Protein AF-A0A959HMD2-F1 (afdb_monomer)

Structure (mmCIF, N/CA/C/O backbone):
data_AF-A0A959HMD2-F1
#
_entry.id   AF-A0A959HMD2-F1
#
loop_
_atom_site.group_PDB
_atom_site.id
_atom_site.type_symbol
_atom_site.label_atom_id
_atom_site.label_alt_id
_atom_site.label_comp_id
_atom_site.label_asym_id
_atom_site.label_entity_id
_atom_site.label_seq_id
_atom_site.pdbx_PDB_ins_code
_atom_site.Cartn_x
_atom_site.Cartn_y
_atom_site.Cartn_z
_atom_site.occupancy
_atom_site.B_iso_or_equiv
_atom_site.auth_seq_id
_atom_site.auth_comp_id
_atom_site.auth_asym_id
_atom_site.auth_atom_id
_atom_site.pdbx_PDB_model_num
ATOM 1 N N . TYR A 1 1 ? 29.615 3.828 -16.551 1.00 56.06 1 TYR A N 1
ATOM 2 C CA . TYR A 1 1 ? 29.218 2.447 -16.879 1.00 56.06 1 TYR A CA 1
ATOM 3 C C . TYR A 1 1 ? 29.076 2.403 -18.387 1.00 56.06 1 TYR A C 1
ATOM 5 O O . TYR A 1 1 ? 28.406 3.281 -18.910 1.00 56.06 1 TYR A O 1
ATOM 13 N N . GLU A 1 2 ? 29.764 1.489 -19.068 1.00 60.31 2 GLU A N 1
ATOM 14 C CA . GLU A 1 2 ? 29.671 1.303 -20.524 1.00 60.31 2 GLU A CA 1
ATOM 15 C C . GLU A 1 2 ? 29.023 -0.052 -20.798 1.00 60.31 2 GLU A C 1
ATOM 17 O O . GLU A 1 2 ? 29.401 -1.059 -20.191 1.00 60.31 2 GLU A O 1
ATOM 22 N N . TYR A 1 3 ? 28.028 -0.075 -21.684 1.00 64.25 3 TYR A N 1
ATOM 23 C CA . TYR A 1 3 ? 27.424 -1.324 -22.131 1.00 64.25 3 TYR A CA 1
ATOM 24 C C . TYR A 1 3 ? 28.441 -2.123 -22.950 1.00 64.25 3 TYR A C 1
ATOM 26 O O . TYR A 1 3 ? 29.237 -1.567 -23.704 1.00 64.25 3 TYR A O 1
ATOM 34 N N . SER A 1 4 ? 28.425 -3.448 -22.803 1.00 69.75 4 SER A N 1
ATOM 35 C CA . SER A 1 4 ? 29.302 -4.314 -23.588 1.00 69.75 4 SER A CA 1
ATOM 36 C C . SER A 1 4 ? 28.870 -4.305 -25.055 1.00 69.75 4 SER A C 1
ATOM 38 O O . SER A 1 4 ? 27.872 -4.929 -25.409 1.00 69.75 4 SER A O 1
ATOM 40 N N . GLU A 1 5 ? 29.660 -3.663 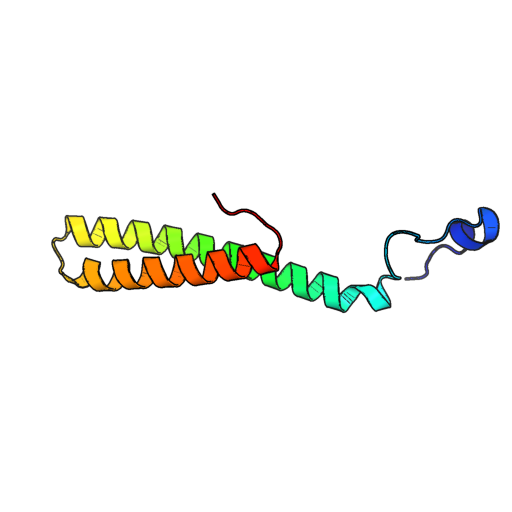-25.917 1.00 66.88 5 GLU A N 1
ATOM 41 C CA . GLU A 1 5 ? 29.413 -3.617 -27.368 1.00 66.88 5 GLU A CA 1
ATOM 42 C C . GLU A 1 5 ? 29.386 -5.008 -28.033 1.00 66.88 5 GLU A C 1
ATOM 44 O O . GLU A 1 5 ? 28.899 -5.166 -29.150 1.00 66.88 5 GLU A O 1
ATOM 49 N N . ASN A 1 6 ? 29.915 -6.038 -27.364 1.00 67.06 6 ASN A N 1
ATOM 50 C CA . ASN A 1 6 ? 30.062 -7.381 -27.926 1.00 67.06 6 ASN A CA 1
ATOM 51 C C . ASN A 1 6 ? 28.733 -8.112 -28.148 1.00 67.06 6 ASN A C 1
ATOM 53 O O . ASN A 1 6 ? 28.679 -8.998 -28.991 1.00 67.06 6 ASN A O 1
ATOM 57 N N . TRP A 1 7 ? 27.673 -7.806 -27.405 1.00 65.81 7 TRP A N 1
ATOM 58 C CA . TRP A 1 7 ? 26.383 -8.477 -27.617 1.00 65.81 7 TRP A CA 1
ATOM 59 C C . TRP A 1 7 ? 25.688 -7.977 -28.883 1.00 65.81 7 TRP A C 1
ATOM 61 O O . TRP A 1 7 ? 25.222 -8.771 -29.697 1.00 65.81 7 TRP A O 1
ATOM 71 N N . GLU A 1 8 ? 25.727 -6.665 -29.077 1.00 66.00 8 GLU A N 1
ATOM 72 C CA . GLU A 1 8 ? 25.135 -5.975 -30.216 1.00 66.00 8 GLU A CA 1
ATOM 73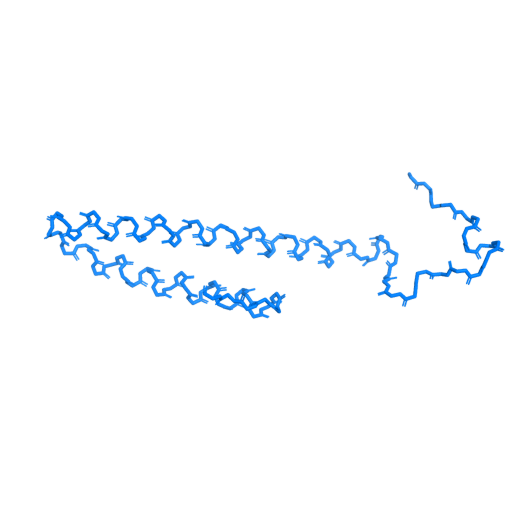 C C . GLU A 1 8 ? 25.966 -6.202 -31.487 1.00 66.00 8 GLU A C 1
ATOM 75 O O . GLU A 1 8 ? 25.471 -6.728 -32.475 1.00 66.00 8 GLU A O 1
ATOM 80 N N . LYS A 1 9 ? 27.276 -5.921 -31.444 1.00 67.62 9 LYS A N 1
ATOM 81 C CA . LYS A 1 9 ? 28.139 -5.962 -32.638 1.00 67.62 9 LYS A CA 1
ATOM 82 C C . LYS A 1 9 ? 28.560 -7.367 -33.069 1.00 67.62 9 LYS A C 1
ATOM 84 O O . LYS A 1 9 ? 28.936 -7.555 -34.222 1.00 67.62 9 LYS A O 1
ATOM 89 N N . ARG A 1 10 ? 28.585 -8.343 -32.152 1.00 64.25 10 ARG A N 1
ATOM 90 C CA . ARG A 1 10 ? 29.130 -9.691 -32.419 1.00 64.25 10 ARG A CA 1
ATOM 91 C C . ARG A 1 10 ? 28.054 -10.750 -32.637 1.00 64.25 10 ARG A C 1
ATOM 93 O O . ARG A 1 10 ? 28.341 -11.750 -33.286 1.00 64.25 10 ARG A O 1
ATOM 100 N N . TRP A 1 11 ? 26.856 -10.542 -32.093 1.00 68.12 11 TRP A N 1
ATOM 101 C CA . TRP A 1 11 ? 25.757 -11.509 -32.156 1.00 68.12 11 TRP A CA 1
ATOM 102 C C . TRP A 1 11 ? 24.461 -10.924 -32.734 1.00 68.12 11 TRP A C 1
ATOM 104 O O . TRP A 1 11 ? 23.511 -11.680 -32.906 1.00 68.12 11 TRP A O 1
ATOM 114 N N . ASP A 1 12 ? 24.427 -9.622 -33.053 1.00 64.00 12 ASP A N 1
ATOM 115 C CA . ASP A 1 12 ? 23.251 -8.906 -33.582 1.00 64.00 12 ASP A CA 1
ATOM 116 C C . ASP A 1 12 ? 22.020 -9.015 -32.655 1.00 64.00 12 ASP A C 1
ATOM 118 O O . ASP A 1 12 ? 20.863 -8.994 -33.078 1.00 64.00 12 ASP A O 1
ATOM 122 N N . ILE A 1 13 ? 22.273 -9.177 -31.348 1.00 67.12 13 ILE A N 1
ATOM 123 C CA . ILE A 1 13 ? 21.237 -9.308 -30.322 1.00 67.12 13 ILE A CA 1
ATOM 124 C C . ILE A 1 13 ? 21.048 -7.951 -29.651 1.00 67.12 13 ILE A C 1
ATOM 126 O O . ILE A 1 13 ? 21.825 -7.552 -28.783 1.00 67.12 13 ILE A O 1
ATOM 130 N N . PHE A 1 14 ? 19.968 -7.274 -30.027 1.00 68.25 14 PHE A N 1
ATOM 131 C CA . PHE A 1 14 ? 19.505 -6.043 -29.392 1.00 68.25 14 PHE A CA 1
ATOM 132 C C . PHE A 1 14 ? 18.481 -6.344 -28.291 1.00 68.25 14 PHE A C 1
ATOM 134 O O . PHE A 1 14 ? 17.827 -7.394 -28.283 1.00 68.25 14 PHE A O 1
ATOM 141 N N . LEU A 1 15 ? 18.283 -5.392 -27.374 1.00 68.75 15 LEU A N 1
ATOM 142 C CA . LEU A 1 15 ? 17.139 -5.417 -26.464 1.00 68.75 15 LEU A CA 1
ATOM 143 C C . LEU A 1 15 ? 15.843 -5.295 -27.282 1.00 68.75 15 LEU A C 1
ATOM 145 O O . LEU A 1 15 ? 15.470 -4.217 -27.729 1.00 68.75 15 LEU A O 1
ATOM 149 N N . SER A 1 16 ? 15.152 -6.414 -27.489 1.00 70.81 16 SER A N 1
ATOM 150 C CA . SER A 1 16 ? 13.931 -6.474 -28.304 1.00 70.81 16 SER A CA 1
ATOM 151 C C . SER A 1 16 ? 12.648 -6.225 -27.507 1.00 70.81 16 SER A C 1
ATOM 153 O O . SER A 1 16 ? 11.624 -5.849 -28.072 1.00 70.81 16 SER A O 1
ATOM 155 N N . SER A 1 17 ? 12.688 -6.430 -26.188 1.00 75.69 17 SER A N 1
ATOM 156 C CA . SER A 1 17 ? 11.521 -6.347 -25.299 1.00 75.69 17 SER A CA 1
ATOM 157 C C . SER A 1 17 ? 11.480 -5.086 -24.429 1.00 75.69 17 SER A C 1
ATOM 159 O O . SER A 1 17 ? 10.448 -4.801 -23.817 1.00 75.69 17 SER A O 1
ATOM 161 N N . GLN A 1 18 ? 12.577 -4.326 -24.354 1.00 71.19 18 GLN A N 1
ATOM 162 C CA . GLN A 1 18 ? 12.695 -3.142 -23.500 1.00 71.19 18 GLN A CA 1
ATOM 163 C C . GLN A 1 18 ? 13.599 -2.076 -24.122 1.00 71.19 18 GLN A C 1
ATOM 165 O O . GLN A 1 18 ? 14.523 -2.395 -24.863 1.00 71.19 18 GLN A O 1
ATOM 170 N N . LYS A 1 19 ? 13.334 -0.808 -23.795 1.00 81.19 19 LYS A N 1
ATOM 171 C CA . LYS A 1 19 ? 14.192 0.315 -24.192 1.00 81.19 19 LYS A CA 1
ATOM 172 C C . LYS A 1 19 ? 15.515 0.292 -23.427 1.00 81.19 19 LYS A C 1
ATOM 174 O O . LYS A 1 19 ? 15.621 -0.365 -22.387 1.00 81.19 19 LYS A O 1
ATOM 179 N N . MET A 1 20 ? 16.490 1.059 -23.911 1.00 82.25 20 MET A N 1
ATOM 180 C CA . MET A 1 20 ? 17.738 1.275 -23.183 1.00 82.25 20 MET A CA 1
ATOM 181 C C . MET A 1 20 ? 17.454 1.873 -21.794 1.00 82.25 20 MET A C 1
ATOM 183 O O . MET A 1 20 ? 16.502 2.644 -21.648 1.00 82.25 20 MET A O 1
ATOM 187 N N . PRO A 1 21 ? 18.247 1.542 -20.759 1.00 76.75 21 PRO A N 1
ATOM 188 C CA . PRO A 1 21 ? 17.977 1.986 -19.390 1.00 76.75 21 PRO A CA 1
ATOM 189 C C . PRO A 1 21 ? 17.853 3.503 -19.225 1.00 76.75 21 PRO A C 1
ATOM 191 O O . PRO A 1 21 ? 16.985 3.949 -18.477 1.00 76.75 21 PRO A O 1
ATOM 194 N N . ASP A 1 22 ? 18.633 4.283 -19.976 1.00 80.06 22 ASP A N 1
ATOM 195 C CA . ASP A 1 22 ? 18.564 5.750 -19.961 1.00 80.06 22 ASP A CA 1
ATOM 196 C C . ASP A 1 22 ? 17.188 6.271 -20.416 1.00 80.06 22 ASP A C 1
ATOM 198 O O . A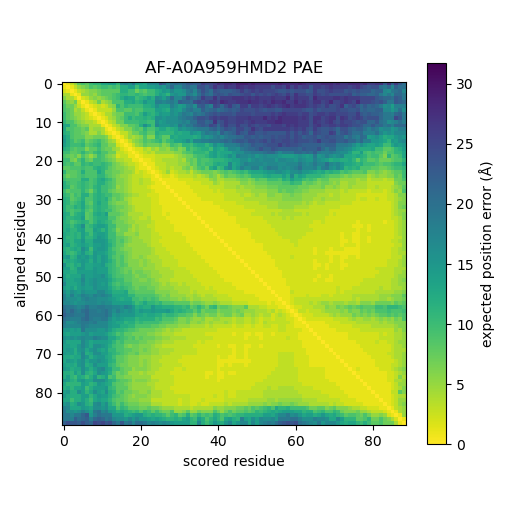SP A 1 22 ? 16.710 7.292 -19.931 1.00 80.06 22 ASP A O 1
ATOM 202 N N . GLU A 1 23 ? 16.498 5.523 -21.281 1.00 80.31 23 GLU A N 1
ATOM 203 C CA . GLU A 1 23 ? 15.147 5.837 -21.757 1.00 80.31 23 GLU A CA 1
ATOM 204 C C . GLU A 1 23 ? 14.040 5.169 -20.923 1.00 80.31 23 GLU A C 1
ATOM 206 O O . GLU A 1 23 ? 12.898 5.633 -20.913 1.00 80.31 23 GLU A O 1
ATOM 211 N N . ASN A 1 24 ? 14.334 4.055 -20.240 1.00 84.50 24 ASN A N 1
ATOM 212 C CA . ASN A 1 24 ? 13.357 3.323 -19.422 1.00 84.50 24 ASN A CA 1
ATOM 213 C C . ASN A 1 24 ? 13.322 3.787 -17.949 1.00 84.50 24 ASN A C 1
ATOM 215 O O . ASN A 1 24 ? 12.368 3.474 -17.232 1.00 84.50 24 ASN A O 1
ATOM 219 N N . PHE A 1 25 ? 14.322 4.551 -17.498 1.00 85.94 25 PHE A N 1
ATOM 220 C CA . PHE A 1 25 ? 14.484 5.002 -16.110 1.00 85.94 25 PHE A CA 1
ATOM 221 C C . PHE A 1 25 ? 13.240 5.700 -15.535 1.00 85.94 25 PHE A C 1
ATOM 223 O O . PHE A 1 25 ? 12.867 5.440 -14.387 1.00 85.94 25 PHE A O 1
ATOM 230 N N . GLU A 1 26 ? 12.575 6.565 -16.306 1.00 87.75 26 GLU A N 1
ATOM 231 C CA . GLU A 1 26 ? 11.404 7.308 -15.819 1.00 87.75 26 GLU A CA 1
ATOM 232 C C . GLU A 1 26 ? 10.240 6.371 -15.487 1.00 87.75 26 GLU A C 1
ATOM 234 O O . GLU A 1 26 ? 9.598 6.485 -14.434 1.00 87.75 26 GLU A O 1
ATOM 239 N N . ARG A 1 27 ? 9.984 5.406 -16.376 1.00 86.69 27 ARG A N 1
ATOM 240 C CA . ARG A 1 27 ? 8.915 4.421 -16.214 1.00 86.69 27 ARG A CA 1
ATOM 241 C C . ARG A 1 27 ? 9.203 3.502 -15.034 1.00 86.69 27 ARG A C 1
ATOM 243 O O . ARG A 1 27 ? 8.312 3.292 -14.207 1.00 86.69 27 ARG A O 1
ATOM 250 N N . ASP A 1 28 ? 10.432 3.010 -14.920 1.00 87.50 28 ASP A N 1
ATOM 251 C CA . ASP A 1 28 ? 10.853 2.152 -13.810 1.00 87.50 28 ASP A CA 1
ATOM 252 C C . ASP A 1 28 ? 10.756 2.884 -12.467 1.00 87.50 28 ASP A C 1
ATOM 254 O O . ASP A 1 28 ? 10.169 2.364 -11.514 1.00 87.50 28 ASP A O 1
ATOM 258 N N . SER A 1 29 ? 11.234 4.129 -12.402 1.00 91.81 29 SER A N 1
ATOM 259 C CA . SER A 1 29 ? 11.156 4.962 -11.196 1.00 91.81 29 SER A CA 1
ATOM 260 C C . SER A 1 29 ? 9.708 5.233 -10.791 1.00 91.81 29 SER A C 1
ATOM 262 O O . SER A 1 29 ? 9.342 5.097 -9.620 1.00 91.81 29 SER A O 1
ATOM 264 N N . THR A 1 30 ? 8.847 5.538 -11.764 1.00 92.12 30 THR A N 1
ATOM 265 C CA . THR A 1 30 ? 7.413 5.745 -11.536 1.00 92.12 30 THR A CA 1
ATOM 266 C C . THR A 1 30 ? 6.757 4.483 -10.978 1.00 92.12 30 THR A C 1
ATOM 268 O O . THR A 1 30 ? 6.024 4.546 -9.986 1.00 92.12 30 THR A O 1
ATOM 271 N N . GLN A 1 31 ? 7.046 3.313 -11.554 1.00 91.50 31 GLN A N 1
ATOM 272 C CA . GLN A 1 31 ? 6.526 2.044 -11.044 1.00 91.50 31 GLN A CA 1
ATOM 273 C C . GLN A 1 31 ? 7.040 1.733 -9.635 1.00 91.50 31 GLN A C 1
ATOM 275 O O . GLN A 1 31 ? 6.260 1.298 -8.783 1.00 91.50 31 GLN A O 1
ATOM 280 N N . ALA A 1 32 ? 8.323 1.973 -9.361 1.00 93.12 32 ALA A N 1
ATOM 281 C CA . ALA A 1 32 ? 8.909 1.761 -8.043 1.00 93.12 32 ALA A CA 1
ATOM 282 C C . ALA A 1 32 ? 8.219 2.628 -6.977 1.00 93.12 32 ALA A C 1
ATOM 284 O O . ALA A 1 32 ? 7.821 2.118 -5.924 1.00 93.12 32 ALA A O 1
ATOM 285 N N . LEU A 1 33 ? 7.985 3.910 -7.277 1.00 95.44 33 LEU A N 1
ATOM 286 C CA . LEU A 1 33 ? 7.266 4.832 -6.394 1.00 95.44 33 LEU A CA 1
ATOM 287 C C . LEU A 1 33 ? 5.823 4.386 -6.144 1.00 95.44 33 LEU A C 1
ATOM 289 O O . LEU A 1 33 ? 5.375 4.366 -4.993 1.00 95.44 33 LEU A O 1
ATOM 293 N N . LYS A 1 34 ? 5.097 3.971 -7.188 1.00 94.31 34 LYS A N 1
ATOM 294 C CA . LYS A 1 34 ? 3.728 3.451 -7.050 1.00 94.31 34 LYS A CA 1
ATOM 295 C C . LYS A 1 34 ? 3.689 2.197 -6.171 1.00 94.31 34 LYS A C 1
ATOM 297 O O . LYS A 1 34 ? 2.889 2.124 -5.239 1.00 94.31 34 LYS A O 1
ATOM 302 N N . ARG A 1 35 ? 4.603 1.241 -6.374 1.00 93.50 35 ARG A N 1
ATOM 303 C CA . ARG A 1 35 ? 4.711 0.029 -5.534 1.00 93.50 35 ARG A CA 1
ATOM 304 C C . ARG A 1 35 ? 5.054 0.365 -4.082 1.00 93.50 35 ARG A C 1
ATOM 306 O O . ARG A 1 35 ? 4.492 -0.230 -3.160 1.00 93.50 35 ARG A O 1
ATOM 313 N N . PHE A 1 36 ? 5.941 1.332 -3.856 1.00 95.81 36 PHE A N 1
ATOM 314 C CA . PHE A 1 36 ? 6.259 1.820 -2.515 1.00 95.81 36 PHE A CA 1
ATOM 315 C C . PHE A 1 36 ? 5.032 2.447 -1.834 1.00 95.81 36 PHE A C 1
ATOM 317 O O . PHE A 1 36 ? 4.713 2.106 -0.691 1.00 95.81 36 PHE A O 1
ATOM 324 N N . LYS A 1 37 ? 4.288 3.297 -2.551 1.00 95.69 37 LYS A N 1
ATOM 325 C CA . LYS A 1 37 ? 3.038 3.902 -2.069 1.00 95.69 37 LYS A CA 1
ATOM 326 C C . LYS A 1 37 ? 1.991 2.836 -1.727 1.00 95.69 37 LYS A C 1
ATOM 328 O O . LYS A 1 37 ? 1.373 2.929 -0.668 1.00 95.69 37 LYS A O 1
ATOM 333 N N . LEU A 1 38 ? 1.857 1.785 -2.539 1.00 94.81 38 LEU A N 1
ATOM 334 C CA . LEU A 1 38 ? 0.950 0.664 -2.270 1.00 94.81 38 LEU A CA 1
ATOM 335 C C . LEU A 1 38 ? 1.314 -0.067 -0.969 1.00 94.81 38 LEU A C 1
ATOM 337 O O . LEU A 1 38 ? 0.451 -0.315 -0.127 1.00 94.81 38 LEU A O 1
ATOM 341 N N . ARG A 1 39 ? 2.605 -0.355 -0.751 1.00 95.31 39 ARG A N 1
ATOM 342 C CA . ARG A 1 39 ? 3.089 -0.947 0.511 1.00 95.31 39 ARG A CA 1
ATOM 343 C C . ARG A 1 39 ? 2.765 -0.060 1.713 1.00 95.31 39 ARG A C 1
ATOM 345 O O . ARG A 1 39 ? 2.343 -0.569 2.752 1.00 95.31 39 ARG A O 1
ATOM 352 N N . LYS A 1 40 ? 2.924 1.259 1.569 1.00 96.88 40 LYS A N 1
ATOM 353 C CA . LYS A 1 40 ? 2.593 2.228 2.619 1.00 96.88 40 LYS A CA 1
ATOM 354 C C . LYS A 1 40 ? 1.094 2.229 2.935 1.00 96.88 40 LYS A C 1
ATOM 356 O O . LYS A 1 40 ? 0.742 2.154 4.108 1.00 96.88 40 LYS A O 1
ATOM 361 N N . LEU A 1 41 ? 0.228 2.232 1.919 1.00 96.31 41 LEU A N 1
ATOM 362 C CA . LEU A 1 41 ? -1.226 2.141 2.101 1.00 96.31 41 LEU A CA 1
ATOM 363 C C . LEU A 1 41 ? -1.627 0.849 2.821 1.00 96.31 41 LEU A C 1
ATOM 365 O O . LEU A 1 41 ? -2.369 0.903 3.796 1.00 96.31 41 LEU A O 1
ATOM 369 N N . ASN A 1 42 ? -1.068 -0.296 2.424 1.00 95.38 42 ASN A N 1
ATOM 370 C CA . ASN A 1 42 ? -1.332 -1.572 3.094 1.00 95.38 42 ASN A CA 1
ATOM 371 C C . ASN A 1 42 ? -0.920 -1.556 4.572 1.00 95.38 42 ASN A C 1
ATOM 373 O O . ASN A 1 42 ? -1.645 -2.072 5.422 1.00 95.38 42 ASN A O 1
ATOM 377 N N . LYS A 1 43 ? 0.220 -0.935 4.900 1.00 97.19 43 LYS A N 1
ATOM 378 C CA . LYS A 1 43 ? 0.637 -0.744 6.295 1.00 97.19 43 LYS A CA 1
ATOM 379 C C . LYS A 1 43 ? -0.360 0.131 7.060 1.00 97.19 43 LYS A C 1
ATOM 381 O O . LYS A 1 43 ? -0.756 -0.244 8.158 1.00 97.19 43 LYS A O 1
ATOM 386 N N . MET A 1 44 ? -0.794 1.249 6.475 1.00 97.50 44 MET A N 1
ATOM 387 C CA . MET A 1 44 ? -1.766 2.149 7.104 1.00 97.50 44 MET A CA 1
ATOM 388 C C . MET A 1 44 ? -3.119 1.470 7.335 1.00 97.50 44 MET A C 1
ATOM 390 O O . MET A 1 44 ? -3.690 1.638 8.404 1.00 97.50 44 MET A O 1
ATOM 394 N N . ILE A 1 45 ? -3.604 0.654 6.393 1.00 97.25 45 ILE A N 1
ATOM 395 C CA . ILE A 1 45 ? -4.849 -0.118 6.554 1.00 97.25 45 ILE A CA 1
ATOM 396 C C . ILE A 1 45 ? -4.739 -1.093 7.731 1.00 97.25 45 ILE A C 1
ATOM 398 O O . ILE A 1 45 ? -5.650 -1.168 8.549 1.00 97.25 45 ILE A O 1
ATOM 402 N N . ARG A 1 46 ? -3.613 -1.809 7.864 1.00 97.25 46 ARG A N 1
ATOM 403 C CA . ARG A 1 46 ? -3.390 -2.724 8.999 1.00 97.25 46 ARG A CA 1
ATOM 404 C C . ARG A 1 46 ? -3.405 -1.983 10.336 1.00 97.25 46 ARG A C 1
ATOM 406 O O . ARG A 1 46 ? -4.120 -2.389 11.246 1.00 97.25 46 ARG A O 1
ATOM 413 N N . GLN A 1 47 ? -2.684 -0.866 10.419 1.00 97.88 47 GLN A N 1
ATOM 414 C CA . GLN A 1 47 ? -2.653 -0.020 11.617 1.00 97.88 47 GLN A CA 1
ATOM 415 C C . GLN A 1 47 ? -4.038 0.561 11.944 1.00 97.88 47 GLN A C 1
ATOM 417 O O . GLN A 1 47 ? -4.443 0.601 13.102 1.00 97.88 47 GLN A O 1
ATOM 422 N N . ASN A 1 48 ? -4.792 0.973 10.923 1.00 97.31 48 ASN A N 1
ATOM 423 C CA . ASN A 1 48 ? -6.157 1.467 11.072 1.00 97.31 48 ASN A CA 1
ATOM 424 C C . ASN A 1 48 ? -7.095 0.374 11.605 1.00 97.31 48 ASN A C 1
ATOM 426 O O . ASN A 1 48 ? -7.873 0.629 12.518 1.00 97.31 48 ASN A O 1
ATOM 430 N N . ALA A 1 49 ? -6.983 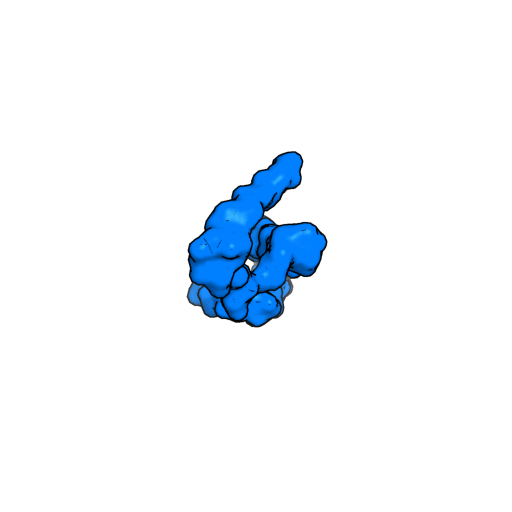-0.855 11.095 1.00 96.44 49 ALA A N 1
ATOM 431 C CA . ALA A 1 49 ? -7.771 -1.991 11.565 1.00 96.44 49 ALA A CA 1
ATOM 432 C C . ALA A 1 49 ? -7.477 -2.341 13.034 1.00 96.44 49 ALA A C 1
ATOM 434 O O . ALA A 1 49 ? -8.404 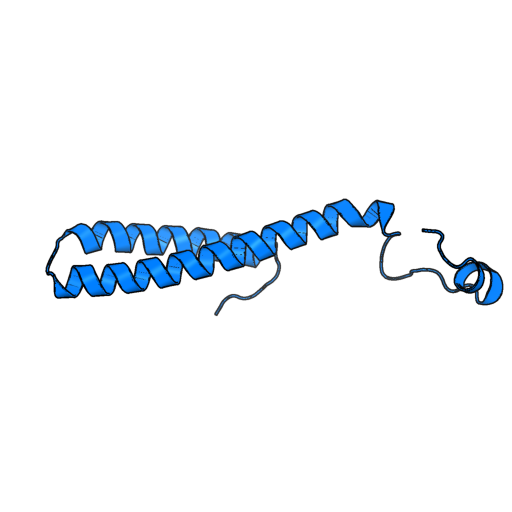-2.608 13.797 1.00 96.44 49 ALA A O 1
ATOM 435 N N . GLU A 1 50 ? -6.209 -2.300 13.454 1.00 97.12 50 GLU A N 1
ATOM 436 C CA . GLU A 1 50 ? -5.832 -2.441 14.869 1.00 97.12 50 GLU A CA 1
ATOM 437 C C . GLU A 1 50 ? -6.450 -1.329 15.723 1.00 97.12 50 GLU A C 1
ATOM 439 O O . GLU A 1 50 ? -7.001 -1.599 16.790 1.00 97.12 50 GLU A O 1
ATOM 444 N N . LYS A 1 51 ? -6.436 -0.087 15.228 1.00 96.31 51 LYS A N 1
ATOM 445 C CA . LYS A 1 51 ? -7.024 1.047 15.942 1.00 96.31 51 LYS A CA 1
ATOM 446 C C . LYS A 1 51 ? -8.543 0.939 16.073 1.00 96.31 51 LYS A C 1
ATOM 448 O O . LYS A 1 51 ? -9.070 1.227 17.142 1.00 96.31 51 LYS A O 1
ATOM 453 N N . ILE A 1 52 ? -9.239 0.472 15.034 1.00 95.69 52 ILE A N 1
ATOM 454 C CA . ILE A 1 52 ? -10.683 0.197 15.087 1.00 95.69 52 ILE A CA 1
ATOM 455 C C . ILE A 1 52 ? -10.987 -0.839 16.173 1.00 95.69 52 ILE A C 1
ATOM 457 O O . ILE A 1 52 ? -11.893 -0.616 16.971 1.00 95.69 52 ILE A O 1
ATOM 461 N N . LYS A 1 53 ? -10.217 -1.936 16.243 1.00 95.44 53 LYS A N 1
ATOM 462 C CA . LYS A 1 53 ? -10.391 -2.964 17.285 1.00 95.44 5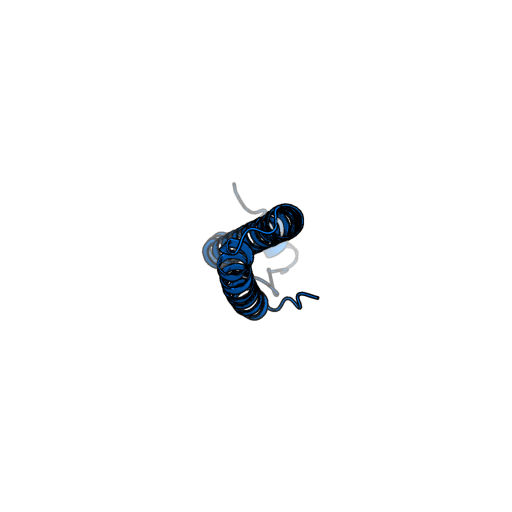3 LYS A CA 1
ATOM 463 C C . LYS A 1 53 ? -10.244 -2.373 18.689 1.00 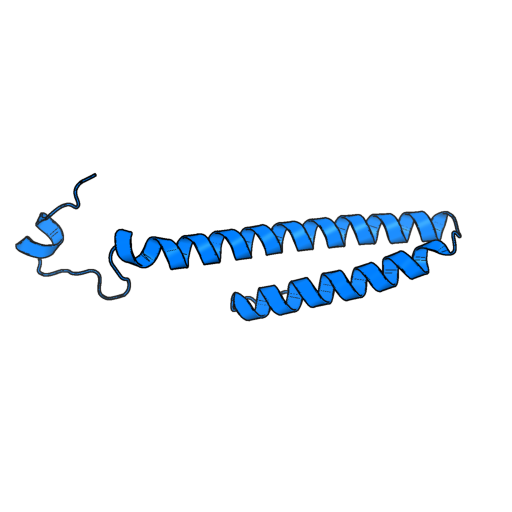95.44 53 LYS A C 1
ATOM 465 O O . LYS A 1 53 ? -11.126 -2.564 19.517 1.00 95.44 53 LYS A O 1
ATOM 470 N N . GLN A 1 54 ? -9.191 -1.587 18.918 1.00 96.06 54 GLN A N 1
ATOM 471 C CA . GLN A 1 54 ? -8.964 -0.916 20.203 1.00 96.06 54 GLN A CA 1
ATOM 472 C C . GLN A 1 54 ? -10.112 0.032 20.579 1.00 96.06 54 GLN A C 1
ATOM 474 O O . GLN A 1 54 ? -10.565 0.031 21.719 1.00 96.06 54 GLN A O 1
ATOM 479 N N . LEU A 1 55 ? -10.597 0.842 19.632 1.00 94.94 55 LEU A N 1
ATOM 480 C CA . LEU A 1 55 ? -11.700 1.779 19.879 1.00 94.94 55 LEU A CA 1
ATOM 481 C C . LEU A 1 55 ? -13.015 1.053 20.177 1.00 94.94 55 LEU A C 1
ATOM 483 O O . LEU A 1 55 ? -13.782 1.502 21.027 1.00 94.94 55 LEU A O 1
ATOM 487 N N . PHE A 1 56 ? -13.247 -0.083 19.516 1.00 92.44 56 PHE A N 1
ATOM 488 C CA . PHE A 1 56 ? -14.409 -0.929 19.760 1.00 92.44 56 PHE A CA 1
ATOM 489 C C . PHE A 1 56 ? -14.381 -1.541 21.169 1.00 92.44 56 PHE A C 1
ATOM 491 O O . PHE A 1 56 ? -15.379 -1.478 21.884 1.00 92.44 56 PHE A O 1
ATOM 498 N N . GLU A 1 57 ? -13.229 -2.059 21.607 1.00 94.50 57 GLU A N 1
ATOM 499 C CA . GLU A 1 57 ? -13.027 -2.557 22.978 1.00 94.50 57 GLU A CA 1
ATOM 500 C C . GLU A 1 57 ? -13.230 -1.455 24.029 1.00 94.50 57 GLU A C 1
ATOM 502 O O . GLU A 1 57 ? -13.822 -1.692 25.081 1.00 94.50 57 GLU A O 1
ATOM 507 N N . GLN A 1 58 ? -12.801 -0.230 23.718 1.00 95.00 58 GLN A N 1
ATOM 508 C CA . GLN A 1 58 ? -12.970 0.949 24.572 1.00 95.00 58 GLN A CA 1
ATOM 509 C C . GLN A 1 58 ? -14.389 1.537 24.536 1.00 95.00 58 GLN A C 1
ATOM 511 O O . GLN A 1 58 ? -14.662 2.482 25.274 1.00 95.00 58 GLN A O 1
ATOM 516 N N . LYS A 1 59 ? -15.290 1.009 23.692 1.00 92.56 59 LYS A N 1
ATOM 517 C CA . LYS A 1 59 ? -16.634 1.558 23.433 1.00 92.56 59 LYS A CA 1
ATOM 518 C C . LYS A 1 59 ? -16.623 3.056 23.086 1.00 92.56 59 LYS A C 1
ATOM 520 O O . LYS A 1 59 ? -17.579 3.766 23.387 1.00 92.56 59 LYS A O 1
ATOM 525 N N . SER A 1 60 ? -15.546 3.536 22.462 1.00 92.38 60 SER A N 1
ATOM 526 C CA . SER A 1 60 ? -15.458 4.916 21.982 1.00 92.38 60 SER A CA 1
ATOM 527 C C . SER A 1 60 ? -16.212 5.047 20.665 1.00 92.38 60 SER A C 1
ATOM 529 O O . SER A 1 60 ? -16.013 4.229 19.770 1.00 92.38 60 SER A O 1
ATOM 531 N N . GLU A 1 61 ? -17.018 6.098 20.510 1.00 91.31 61 GLU A N 1
ATOM 532 C CA . GLU A 1 61 ? -17.728 6.413 19.261 1.00 91.31 61 GLU A CA 1
ATOM 533 C C . GLU A 1 61 ? -16.786 6.797 18.105 1.00 91.31 61 GLU A C 1
ATOM 535 O O . GLU A 1 61 ? -17.171 6.715 16.934 1.00 91.31 61 GLU A O 1
ATOM 540 N N . ASP A 1 62 ? -15.520 7.115 18.400 1.00 90.75 62 ASP A N 1
ATOM 541 C CA . ASP A 1 62 ? -14.511 7.475 17.397 1.00 90.75 62 ASP A CA 1
ATOM 542 C C . ASP A 1 62 ? -14.285 6.367 16.359 1.00 90.75 62 ASP A C 1
ATOM 544 O O . ASP A 1 62 ? -13.818 6.643 15.250 1.00 90.75 62 ASP A O 1
ATOM 548 N N . TYR A 1 63 ? -14.645 5.11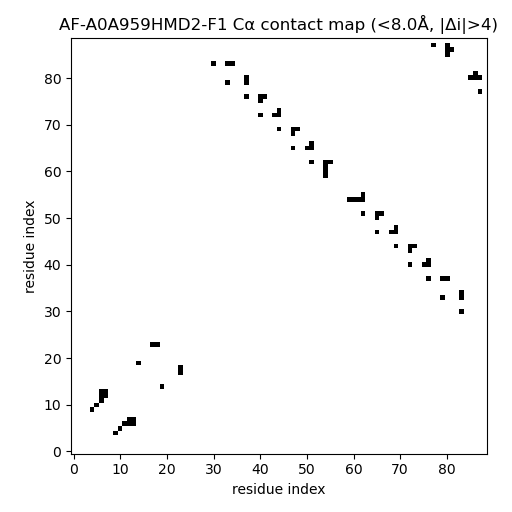4 16.666 1.00 90.81 63 TYR A N 1
ATOM 549 C CA . TYR A 1 63 ? -14.536 3.997 15.724 1.00 90.81 63 TYR A CA 1
ATOM 550 C C . TYR A 1 63 ? -15.244 4.282 14.384 1.00 90.81 63 TYR A C 1
ATOM 552 O O . TYR A 1 63 ? -14.773 3.828 13.340 1.00 90.81 63 TYR A O 1
ATOM 560 N N . ILE A 1 64 ? -16.315 5.092 14.379 1.00 92.75 64 ILE A N 1
ATOM 561 C CA . ILE A 1 64 ? -17.048 5.488 13.164 1.00 92.75 64 ILE A CA 1
ATOM 562 C C . ILE A 1 64 ? -16.152 6.303 12.221 1.00 92.75 64 ILE A C 1
ATOM 564 O O . ILE A 1 64 ? -16.186 6.115 11.001 1.00 92.75 64 ILE A O 1
ATOM 568 N N . ILE A 1 65 ? -15.318 7.192 12.765 1.00 95.12 65 ILE A N 1
ATOM 569 C CA . ILE A 1 65 ? -14.374 7.999 11.979 1.00 95.12 65 ILE A CA 1
ATOM 570 C C . ILE A 1 65 ? -13.325 7.084 11.340 1.00 95.12 65 ILE A C 1
ATOM 572 O O . ILE A 1 65 ? -13.034 7.204 10.147 1.00 95.12 65 ILE A O 1
ATOM 576 N N . TYR A 1 66 ? -12.806 6.123 12.104 1.00 95.88 66 TYR A N 1
ATOM 577 C CA . TYR A 1 66 ? -11.804 5.175 11.618 1.00 95.88 66 TYR A CA 1
ATOM 578 C C . TYR A 1 66 ? -12.368 4.179 10.591 1.00 95.88 66 TYR A C 1
ATOM 580 O O . TYR A 1 66 ? -11.643 3.771 9.682 1.00 95.88 66 TYR A O 1
ATOM 588 N N . LEU A 1 67 ? -13.663 3.849 10.654 1.00 94.62 6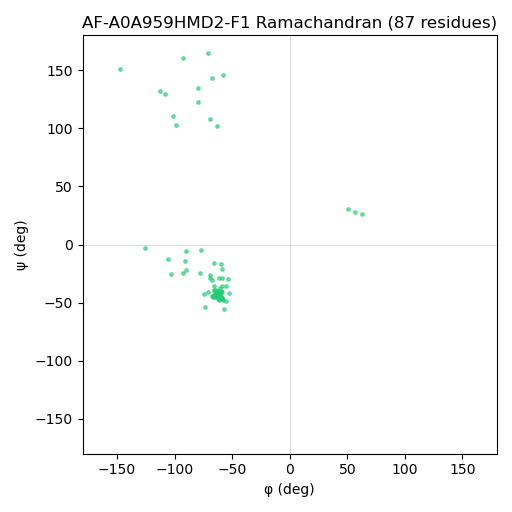7 LEU A N 1
ATOM 589 C CA . LEU A 1 67 ? -14.355 3.087 9.606 1.00 94.62 67 LEU A CA 1
ATOM 590 C C . LEU A 1 67 ? -14.434 3.862 8.284 1.00 94.62 67 LEU A C 1
ATOM 592 O O . LEU A 1 67 ? -14.157 3.302 7.223 1.00 94.62 67 LEU A O 1
ATOM 596 N N . LYS A 1 68 ? -14.752 5.163 8.323 1.00 96.00 68 LYS A N 1
ATOM 597 C CA . LYS A 1 68 ? -14.724 6.013 7.117 1.00 96.00 68 LYS A CA 1
ATOM 598 C C . LYS A 1 68 ? -13.307 6.141 6.553 1.00 96.00 68 LYS A C 1
ATOM 600 O O . LYS A 1 68 ? -13.115 6.098 5.337 1.00 96.00 68 LYS A O 1
ATOM 605 N N . LEU A 1 69 ? -12.309 6.264 7.431 1.00 96.81 69 LEU A N 1
ATOM 606 C CA . LEU A 1 69 ? -10.902 6.266 7.034 1.00 96.81 69 LEU A CA 1
ATOM 607 C C . LEU A 1 69 ? -10.512 4.950 6.346 1.00 96.81 69 LEU A C 1
ATOM 609 O O . LEU A 1 69 ? -9.845 4.987 5.314 1.00 96.81 69 LEU A O 1
ATOM 613 N N . ASP A 1 70 ? -10.975 3.809 6.860 1.00 95.94 70 ASP A N 1
ATOM 614 C CA . ASP A 1 70 ? -10.727 2.491 6.265 1.00 95.94 70 ASP A CA 1
ATOM 615 C C . ASP A 1 70 ? -11.254 2.401 4.828 1.00 95.94 70 ASP A C 1
ATOM 617 O O . ASP A 1 70 ? -10.529 1.989 3.921 1.00 95.94 70 ASP A O 1
ATOM 621 N N . GLN A 1 71 ? -12.491 2.857 4.603 1.00 96.38 71 GLN A N 1
ATOM 622 C CA . GLN A 1 71 ? -13.097 2.901 3.269 1.00 96.38 71 GLN A CA 1
ATOM 623 C C . GLN A 1 71 ? -12.267 3.750 2.303 1.00 96.38 71 GLN A C 1
ATOM 625 O O . GLN A 1 71 ? -11.962 3.306 1.194 1.00 96.38 71 GLN A O 1
ATOM 630 N N . LYS A 1 72 ? -11.832 4.940 2.736 1.00 97.31 72 LYS A N 1
ATOM 631 C CA . LYS A 1 72 ? -11.004 5.828 1.910 1.00 97.31 72 LYS A CA 1
ATOM 632 C C . LYS A 1 72 ? -9.641 5.209 1.589 1.00 97.31 72 LYS A C 1
ATOM 634 O O . LYS A 1 72 ? -9.205 5.254 0.441 1.00 97.31 72 LYS A O 1
ATOM 639 N N . LEU A 1 73 ? -8.976 4.604 2.576 1.00 96.75 73 LEU A N 1
ATOM 640 C CA . LEU A 1 73 ? -7.683 3.942 2.380 1.00 96.75 73 LEU A CA 1
ATOM 641 C C . LEU A 1 73 ? -7.791 2.757 1.412 1.00 96.75 73 LEU A C 1
ATOM 643 O O . LEU A 1 73 ? -6.923 2.590 0.554 1.00 96.75 73 LEU A O 1
ATOM 647 N N . LYS A 1 74 ? -8.857 1.954 1.520 1.00 95.69 74 LYS A N 1
ATOM 648 C CA . LYS A 1 74 ? -9.131 0.842 0.599 1.00 95.69 74 LYS A CA 1
ATOM 649 C C . LYS A 1 74 ? -9.427 1.328 -0.819 1.00 95.69 74 LYS A C 1
ATOM 651 O O . LYS A 1 74 ? -8.911 0.725 -1.755 1.00 95.69 74 LYS A O 1
ATOM 656 N N . GLY A 1 75 ? -10.167 2.429 -0.976 1.00 96.25 75 GLY A N 1
ATOM 657 C CA . GLY A 1 75 ? -10.381 3.080 -2.274 1.00 96.25 75 GLY A CA 1
ATOM 658 C C . GLY A 1 75 ? -9.061 3.472 -2.938 1.00 96.25 75 GLY A C 1
ATOM 659 O O . GLY A 1 75 ? -8.734 2.963 -4.006 1.00 96.25 75 GLY A O 1
ATOM 660 N N . MET A 1 76 ? -8.227 4.244 -2.233 1.00 95.94 76 MET A N 1
ATOM 661 C CA . MET A 1 76 ? -6.908 4.665 -2.733 1.00 95.94 76 MET A CA 1
ATOM 662 C C . MET A 1 76 ? -5.983 3.485 -3.065 1.00 95.94 76 MET A C 1
ATOM 664 O O . MET A 1 76 ? -5.167 3.558 -3.983 1.00 95.94 76 MET A O 1
ATOM 668 N N . ARG A 1 77 ? -6.057 2.398 -2.286 1.00 95.62 77 ARG A N 1
ATOM 669 C CA . ARG A 1 77 ? -5.292 1.172 -2.539 1.00 95.62 77 ARG A CA 1
ATOM 670 C C . ARG A 1 77 ? -5.753 0.496 -3.828 1.00 95.62 77 ARG A C 1
ATOM 672 O O . ARG A 1 77 ? -4.899 0.052 -4.585 1.00 95.62 77 ARG A O 1
ATOM 679 N N . ASN A 1 78 ? -7.063 0.398 -4.048 1.00 94.19 78 ASN A N 1
ATOM 680 C CA . ASN A 1 78 ? -7.633 -0.256 -5.223 1.00 94.19 78 ASN A CA 1
ATOM 681 C C . ASN A 1 78 ? -7.330 0.534 -6.503 1.00 94.19 78 ASN A C 1
ATOM 683 O O . ASN A 1 78 ? -6.859 -0.064 -7.462 1.00 94.19 78 ASN A O 1
ATOM 687 N N . GLU A 1 79 ? -7.483 1.861 -6.477 1.00 94.50 79 GLU A N 1
ATOM 688 C CA . GLU A 1 79 ? -7.098 2.745 -7.591 1.00 94.50 79 GLU A CA 1
ATOM 689 C C . GLU A 1 79 ? -5.619 2.553 -7.965 1.00 94.50 79 GLU A C 1
ATOM 691 O O . GLU A 1 79 ? -5.266 2.307 -9.115 1.00 94.50 79 GLU A O 1
ATOM 696 N N . LEU A 1 80 ? -4.729 2.574 -6.967 1.00 94.25 80 LEU A N 1
ATOM 697 C CA . LEU A 1 80 ? -3.296 2.394 -7.199 1.00 94.25 80 LEU A CA 1
ATOM 698 C C . LEU A 1 80 ? -2.939 0.979 -7.683 1.00 94.25 80 LEU A C 1
ATOM 700 O O . LEU A 1 80 ? -1.952 0.795 -8.395 1.00 94.25 80 LEU A O 1
ATOM 704 N N . ALA A 1 81 ? -3.704 -0.026 -7.262 1.00 91.50 81 ALA A N 1
ATOM 705 C CA . ALA A 1 81 ? -3.529 -1.406 -7.687 1.00 91.50 81 ALA A CA 1
ATOM 706 C C . ALA A 1 81 ? -3.943 -1.608 -9.149 1.00 91.50 81 ALA A C 1
ATOM 708 O O . ALA A 1 81 ? -3.222 -2.282 -9.887 1.00 91.50 81 ALA A O 1
ATOM 709 N N . GLU A 1 82 ? -5.040 -0.974 -9.566 1.00 92.25 82 GLU A N 1
ATOM 710 C CA . GLU A 1 82 ? -5.503 -0.923 -10.953 1.00 92.25 82 GLU A CA 1
ATOM 711 C C . GLU A 1 82 ? -4.461 -0.245 -11.851 1.00 92.25 82 GLU A C 1
ATOM 713 O O . GLU A 1 82 ? -4.043 -0.825 -12.852 1.00 92.25 82 GLU A O 1
ATOM 718 N N . GLU A 1 83 ? -3.918 0.904 -11.430 1.00 90.75 83 GLU A N 1
ATOM 719 C CA . GLU A 1 83 ? -2.827 1.587 -12.144 1.00 90.75 83 GLU A CA 1
ATOM 720 C C . GLU A 1 83 ? -1.557 0.732 -12.305 1.00 90.75 83 GLU A C 1
ATOM 722 O O . GLU A 1 83 ? -0.769 0.948 -13.228 1.00 90.75 83 GLU A O 1
ATOM 727 N N . LEU A 1 84 ? -1.309 -0.194 -11.375 1.00 90.69 84 LEU A N 1
ATOM 728 C CA . LEU A 1 84 ? -0.164 -1.105 -11.400 1.00 90.69 84 LEU A CA 1
ATOM 729 C C . LEU A 1 84 ? -0.456 -2.417 -12.144 1.00 90.69 84 LEU A C 1
ATOM 731 O O . LEU A 1 84 ? 0.458 -3.231 -12.287 1.00 90.69 84 LEU A O 1
ATOM 735 N N . GLY A 1 85 ? -1.698 -2.647 -12.584 1.00 87.69 85 GLY A N 1
ATOM 736 C CA . GLY A 1 85 ? -2.128 -3.927 -13.151 1.00 87.69 85 GLY A CA 1
ATOM 737 C C . GLY A 1 85 ? -2.041 -5.083 -12.149 1.00 87.69 85 GLY A C 1
ATOM 738 O O . GLY A 1 85 ? -1.832 -6.230 -12.535 1.00 87.69 85 GLY A O 1
ATOM 739 N N . THR A 1 86 ? -2.137 -4.790 -10.851 1.00 81.06 86 THR A N 1
ATOM 740 C CA . THR A 1 86 ? -2.043 -5.786 -9.777 1.00 81.06 86 THR A CA 1
ATOM 741 C C . THR A 1 86 ? -3.404 -6.017 -9.144 1.00 81.06 86 THR A C 1
ATOM 743 O O . THR A 1 86 ? -4.051 -5.068 -8.713 1.00 81.06 86 THR A O 1
ATOM 746 N N . VAL A 1 87 ? -3.822 -7.275 -9.015 1.00 72.12 87 VAL A N 1
ATOM 747 C CA . VAL A 1 87 ? -5.026 -7.625 -8.250 1.00 72.12 87 VAL A CA 1
ATOM 748 C C . VAL A 1 87 ? -4.677 -7.626 -6.763 1.00 72.12 87 VAL A C 1
ATOM 750 O O . VAL A 1 87 ? -3.775 -8.347 -6.334 1.00 72.12 87 VAL A O 1
ATOM 753 N N . VAL A 1 88 ? -5.380 -6.817 -5.970 1.00 66.94 88 VAL A N 1
ATOM 754 C CA . VAL A 1 88 ? -5.265 -6.824 -4.505 1.00 66.94 88 VAL A CA 1
ATOM 755 C C . VAL A 1 88 ? -6.459 -7.580 -3.927 1.00 66.94 88 VAL A C 1
ATOM 757 O O . VAL A 1 88 ? -7.584 -7.091 -4.010 1.00 66.94 88 VAL A O 1
ATOM 760 N N . LEU A 1 89 ? -6.190 -8.767 -3.370 1.00 55.69 89 LEU A N 1
ATOM 761 C CA . LEU A 1 89 ? -7.148 -9.622 -2.652 1.00 55.69 89 LEU A CA 1
ATOM 762 C C . LEU A 1 89 ? -7.394 -9.119 -1.219 1.00 55.69 89 LEU A C 1
ATOM 764 O O . LEU A 1 89 ? -6.435 -8.611 -0.585 1.00 55.69 89 LEU A O 1
#

Foldseek 3Di:
DDDDCCCCPPVVDDPPPDDDCVVCVVVVVVLVVLVVVLVVLVVVLVVLVVVLVVCVVVVHPCNVVSVVVNVVSVVVNVVSCVVNVHDDD

Mean predicted aligned error: 8.28 Å

Solvent-accessible surface area (backbone atoms only — not comparable to full-atom values): 5282 Å² total; per-residue (Å²): 141,80,82,71,62,61,47,44,78,71,67,74,51,68,77,85,89,54,71,60,64,91,76,36,45,66,61,52,50,52,51,52,53,51,53,50,52,48,55,50,47,54,51,50,49,53,55,48,53,54,48,35,52,54,27,55,77,67,68,42,75,63,32,61,59,49,51,56,48,47,54,52,51,51,49,57,42,49,56,55,24,57,78,67,76,44,89,84,130

Sequence (89 aa):
YEYSENWEKRWDIFLSSQKMPDENFERDSTQALKRFKLRKLNKMIRQNAEKIKQLFEQKSEDYIIYLKLDQKLKGMRNELAEELGTVVL

Radius of gyration: 21.94 Å; Cα contacts (8 Å, |Δi|>4): 43; chains: 1; bounding box: 48×20×58 Å

Secondary structure (DSSP, 8-state):
----HHHHHHH----SSS--HHHHHHHHHHHHHHHHHHHHHHHHHHHHHHHHHHHHHTT-TTHHHHHHHHHHHHHHHHHHHHHTT----

Nearest PDB structures (foldseek):
  4cqi-assembly1_A  TM=7.131E-01  e=3.181E+00  Leishmania major

pLDDT: mean 86.58, std 12.17, range [55.69, 97.88]